Protein AF-A0A133SHF3-F1 (afdb_monomer_lite)

Radius of gyration: 18.19 Å; chains: 1; bounding box: 42×35×50 Å

Structure (mmCIF, N/CA/C/O backbone):
data_AF-A0A133SHF3-F1
#
_entry.id   AF-A0A133SHF3-F1
#
loop_
_atom_site.group_PDB
_atom_site.id
_atom_site.type_symbol
_atom_site.label_atom_id
_atom_site.label_alt_id
_atom_site.label_comp_id
_atom_site.label_asym_id
_atom_site.label_entity_id
_atom_site.label_seq_id
_atom_site.pdbx_PDB_ins_code
_atom_site.Cartn_x
_atom_site.Cartn_y
_atom_site.Cartn_z
_atom_site.occupancy
_atom_site.B_iso_or_equiv
_atom_site.auth_seq_id
_atom_site.auth_comp_id
_atom_site.auth_asym_id
_atom_site.auth_atom_id
_atom_site.pdbx_PDB_model_num
ATOM 1 N N . MET A 1 1 ? -18.822 0.086 9.588 1.00 85.88 1 MET A N 1
ATOM 2 C CA . MET A 1 1 ? -18.374 -0.003 11.003 1.00 85.88 1 MET A CA 1
ATOM 3 C C . MET A 1 1 ? -18.767 1.280 11.751 1.00 85.88 1 MET A C 1
ATOM 5 O O . MET A 1 1 ? -18.874 2.305 11.093 1.00 85.88 1 MET A O 1
ATOM 9 N N . THR A 1 2 ? -19.019 1.271 13.071 1.00 93.56 2 THR A N 1
ATOM 10 C CA . THR A 1 2 ? -19.326 2.500 13.855 1.00 93.56 2 THR A CA 1
ATOM 11 C C . THR A 1 2 ? -18.511 2.573 15.148 1.00 93.56 2 THR A C 1
ATOM 13 O O . THR A 1 2 ? -18.150 1.535 15.700 1.00 93.56 2 THR A O 1
ATOM 16 N N . VAL A 1 3 ? -18.293 3.783 15.687 1.00 96.06 3 VAL A N 1
ATOM 17 C CA . VAL A 1 3 ? -17.618 3.987 16.989 1.00 96.06 3 VAL A CA 1
ATOM 18 C C . VAL A 1 3 ? -18.301 3.194 18.106 1.00 96.06 3 VAL A C 1
ATOM 20 O O . VAL A 1 3 ? -17.630 2.555 18.907 1.00 96.06 3 VAL A O 1
ATOM 23 N N . THR A 1 4 ? -19.637 3.166 18.139 1.00 96.56 4 THR A N 1
ATOM 24 C CA . THR A 1 4 ? -20.390 2.386 19.135 1.00 96.56 4 THR A CA 1
ATOM 25 C C . THR A 1 4 ? -20.104 0.887 19.032 1.00 96.56 4 THR A C 1
ATOM 27 O O . THR A 1 4 ? -19.953 0.232 20.059 1.00 96.56 4 THR A O 1
ATOM 30 N N . ALA A 1 5 ? -20.028 0.341 17.814 1.00 96.62 5 ALA A N 1
ATOM 31 C CA . ALA A 1 5 ? -19.732 -1.075 17.612 1.00 96.62 5 ALA A CA 1
ATOM 32 C C . ALA A 1 5 ? -18.305 -1.426 18.066 1.00 96.62 5 ALA A C 1
ATOM 34 O O . ALA A 1 5 ? -18.128 -2.418 18.768 1.00 96.62 5 ALA A O 1
ATOM 35 N N . ILE A 1 6 ? -17.324 -0.576 17.742 1.00 95.12 6 ILE A N 1
ATOM 36 C CA . ILE A 1 6 ? -15.928 -0.733 18.181 1.00 95.12 6 ILE A CA 1
ATOM 37 C C . ILE A 1 6 ? -15.838 -0.685 19.708 1.00 95.12 6 ILE A C 1
ATOM 39 O O . ILE A 1 6 ? -15.301 -1.604 20.317 1.00 95.12 6 ILE A O 1
ATOM 43 N N . CYS A 1 7 ? -16.433 0.334 20.335 1.00 97.31 7 CYS A N 1
ATOM 44 C CA . CYS A 1 7 ? -16.437 0.484 21.792 1.00 97.31 7 CYS A CA 1
ATOM 45 C C . CYS A 1 7 ? -17.039 -0.742 22.492 1.00 97.31 7 CYS A C 1
ATOM 47 O O . CYS A 1 7 ? -16.499 -1.213 23.487 1.00 97.31 7 CYS A O 1
ATOM 49 N N . LYS A 1 8 ? -18.137 -1.286 21.947 1.00 97.38 8 LYS A N 1
ATOM 50 C CA . LYS A 1 8 ? -18.782 -2.492 22.477 1.00 97.38 8 LYS A CA 1
ATOM 51 C C . LYS A 1 8 ? -17.877 -3.723 22.373 1.00 97.38 8 LYS A C 1
ATOM 53 O O . LYS A 1 8 ? -17.864 -4.529 23.294 1.00 97.38 8 LYS A O 1
ATOM 58 N N . GLN A 1 9 ? -17.159 -3.882 21.262 1.00 96.62 9 GLN A N 1
ATOM 59 C CA . GLN A 1 9 ? -16.262 -5.019 21.053 1.00 96.62 9 GLN A CA 1
ATOM 60 C C . GLN A 1 9 ? -15.004 -4.932 21.929 1.00 96.62 9 GLN A C 1
ATOM 62 O O . GLN A 1 9 ? -14.522 -5.957 22.399 1.00 96.62 9 GLN A O 1
ATOM 67 N N . ALA A 1 10 ? -14.491 -3.719 22.144 1.00 96.25 10 ALA A N 1
ATOM 68 C CA . ALA A 1 10 ? -13.297 -3.453 22.944 1.00 96.25 10 ALA A CA 1
ATOM 69 C C . ALA A 1 10 ? -13.576 -3.302 24.453 1.00 96.25 10 ALA A C 1
ATOM 71 O O . ALA A 1 10 ? -12.643 -3.075 25.213 1.00 96.25 10 ALA A O 1
ATOM 72 N N . ASP A 1 11 ? -14.840 -3.404 24.881 1.00 97.62 11 ASP A N 1
ATOM 73 C CA . ASP A 1 11 ? -15.284 -3.192 26.267 1.00 97.62 11 ASP A CA 1
ATOM 74 C C . ASP A 1 11 ? -14.855 -1.828 26.854 1.00 97.62 11 ASP A C 1
ATOM 76 O O . ASP A 1 11 ? -14.405 -1.709 27.993 1.00 97.62 11 ASP A O 1
ATOM 80 N N . ILE A 1 12 ? -14.998 -0.763 26.054 1.00 98.00 12 ILE A N 1
ATOM 81 C CA . ILE A 1 12 ? -14.702 0.620 26.459 1.00 98.00 12 ILE A CA 1
ATOM 82 C C . ILE A 1 12 ? -15.909 1.541 26.277 1.00 98.00 12 ILE A C 1
ATOM 84 O O . ILE A 1 12 ? -16.841 1.275 25.515 1.00 98.00 12 ILE A O 1
ATOM 88 N N . THR A 1 13 ? -15.888 2.691 26.953 1.00 98.06 13 THR A N 1
ATOM 89 C CA . THR A 1 13 ? -16.905 3.730 26.745 1.00 98.06 13 THR A CA 1
ATOM 90 C C . THR A 1 13 ? -16.581 4.592 25.523 1.00 98.06 13 THR A C 1
ATOM 92 O O . THR A 1 13 ? -15.420 4.769 25.156 1.00 98.06 13 THR A O 1
ATOM 95 N N . ARG A 1 14 ? -17.602 5.240 24.941 1.00 97.50 14 ARG A N 1
ATOM 96 C CA . ARG A 1 14 ? -17.388 6.274 23.911 1.00 97.50 14 ARG A CA 1
ATOM 97 C C . ARG A 1 14 ? -16.530 7.433 24.424 1.00 97.50 14 ARG A C 1
ATOM 99 O O . ARG A 1 14 ? -15.769 7.993 23.650 1.00 97.50 14 ARG A O 1
ATOM 106 N N . ALA A 1 15 ? -16.656 7.794 25.704 1.00 97.88 15 ALA A N 1
ATOM 107 C CA . ALA A 1 15 ? -15.824 8.836 26.299 1.00 97.88 15 ALA A CA 1
ATOM 108 C C . ALA A 1 15 ? -14.345 8.430 26.264 1.00 97.88 15 ALA A C 1
ATOM 110 O O . ALA A 1 15 ? -13.523 9.222 25.828 1.00 97.88 15 ALA A O 1
ATOM 111 N N . THR A 1 16 ? -14.034 7.179 26.621 1.00 97.88 16 THR A N 1
ATOM 112 C CA . THR A 1 16 ? -12.684 6.610 26.516 1.00 97.88 16 THR A CA 1
ATOM 113 C C . THR A 1 16 ? -12.181 6.620 25.075 1.00 97.88 16 THR A C 1
ATOM 115 O O . THR A 1 16 ? -11.066 7.060 24.842 1.00 97.88 16 THR A O 1
ATOM 118 N N . PHE A 1 17 ? -13.001 6.218 24.099 1.00 98.25 17 PHE A N 1
ATOM 119 C CA . PHE A 1 17 ? -12.626 6.274 22.681 1.00 98.25 17 PHE A CA 1
ATOM 120 C C . PHE A 1 17 ? -12.183 7.681 22.254 1.00 98.25 17 PHE A C 1
ATOM 122 O O . PHE A 1 17 ? -11.093 7.847 21.715 1.00 98.25 17 PHE A O 1
ATOM 129 N N . TYR A 1 18 ? -12.993 8.701 22.557 1.00 98.00 18 TYR A N 1
ATOM 130 C CA . TYR A 1 18 ? -12.704 10.083 22.162 1.00 98.00 18 TYR A CA 1
ATOM 131 C C . TYR A 1 18 ? -11.579 10.753 22.970 1.00 98.00 18 TYR A C 1
ATOM 133 O O . TYR A 1 18 ? -11.192 11.871 22.638 1.00 98.00 18 TYR A O 1
ATOM 141 N N . LEU A 1 19 ? -11.027 10.097 24.001 1.00 98.00 19 LEU A N 1
ATOM 142 C CA . LEU A 1 19 ? -9.761 10.530 24.612 1.00 98.00 19 LEU A CA 1
ATOM 143 C C . LEU A 1 19 ? -8.555 10.235 23.712 1.00 98.00 19 LEU A C 1
ATOM 145 O O . LEU A 1 19 ? -7.537 10.909 23.842 1.00 98.00 19 LEU A O 1
ATOM 149 N N . HIS A 1 20 ? -8.665 9.238 22.830 1.00 97.12 20 HIS A N 1
ATOM 150 C CA . HIS A 1 20 ? -7.563 8.757 21.995 1.00 97.12 20 HIS A CA 1
ATOM 151 C C . HIS A 1 20 ? -7.771 9.076 20.513 1.00 97.12 20 HIS A C 1
ATOM 153 O O . HIS A 1 20 ? -6.821 9.444 19.830 1.00 97.12 20 HIS A O 1
ATOM 159 N N . TYR A 1 21 ? -9.012 8.998 20.026 1.00 97.81 21 TYR A N 1
ATOM 160 C CA . TYR A 1 21 ? -9.321 9.104 18.603 1.00 97.81 21 TYR A CA 1
ATOM 161 C C . TYR A 1 21 ? -10.415 10.125 18.334 1.00 97.81 21 TYR A C 1
ATOM 163 O O . TYR A 1 21 ? -11.485 10.089 18.942 1.00 97.81 21 TYR A O 1
ATOM 171 N N . VAL A 1 22 ? -10.167 11.016 17.374 1.00 96.81 22 VAL A N 1
ATOM 172 C CA . VAL A 1 22 ? -11.162 12.006 16.938 1.00 96.81 22 VAL A CA 1
ATOM 173 C C . VAL A 1 22 ? -12.339 11.349 16.211 1.00 96.81 22 VAL A C 1
ATOM 175 O O . VAL A 1 22 ? -13.482 11.776 16.370 1.00 96.81 22 VAL A O 1
ATOM 178 N N . ASP A 1 23 ? -12.081 10.280 15.459 1.00 96.06 23 ASP A N 1
ATOM 179 C CA . ASP A 1 23 ? -13.075 9.513 14.718 1.00 96.06 23 ASP A CA 1
ATOM 180 C C . ASP A 1 23 ? -12.573 8.089 14.408 1.00 96.06 23 ASP A C 1
ATOM 182 O O . ASP A 1 23 ? -11.554 7.632 14.924 1.00 96.06 23 ASP A O 1
ATOM 186 N N . ILE A 1 24 ? -13.332 7.356 13.590 1.00 95.31 24 ILE A N 1
ATOM 187 C CA . ILE A 1 24 ? -12.985 5.994 13.168 1.00 95.31 24 ILE A CA 1
ATOM 188 C C . ILE A 1 24 ? -11.825 5.948 12.161 1.00 95.31 24 ILE A C 1
ATOM 190 O O . ILE A 1 24 ? -11.168 4.916 12.068 1.00 95.31 24 ILE A O 1
ATOM 194 N N . TYR A 1 25 ? -11.566 7.029 11.422 1.00 95.44 25 TYR A N 1
ATOM 195 C CA . TYR A 1 25 ? -10.466 7.082 10.461 1.00 95.44 25 TYR A CA 1
ATOM 196 C C . TYR A 1 25 ? -9.126 7.228 11.173 1.00 95.44 25 TYR A C 1
ATOM 198 O O . TYR A 1 25 ? -8.180 6.567 10.778 1.00 95.44 25 TYR A O 1
ATOM 206 N N . ALA A 1 26 ? -9.067 7.952 12.294 1.00 96.69 26 ALA A N 1
ATOM 207 C CA . ALA A 1 26 ? -7.868 7.974 13.135 1.00 96.69 26 ALA A CA 1
ATOM 208 C C . ALA A 1 26 ? -7.483 6.570 13.648 1.00 96.69 26 ALA A C 1
ATOM 210 O O . ALA A 1 26 ? -6.305 6.234 13.708 1.00 96.69 26 ALA A O 1
ATOM 211 N N . VAL A 1 27 ? -8.475 5.728 13.967 1.00 96.06 27 VAL A N 1
ATOM 212 C CA . VAL A 1 27 ? -8.232 4.313 14.308 1.00 96.06 27 VAL A CA 1
ATOM 213 C C . VAL A 1 27 ? -7.781 3.526 13.081 1.00 96.06 27 VAL A C 1
ATOM 215 O O . VAL A 1 27 ? -6.859 2.723 13.175 1.00 96.06 27 VAL A O 1
ATOM 218 N N . LEU A 1 28 ? -8.430 3.738 11.931 1.00 96.12 28 LEU A N 1
ATOM 219 C CA . LEU A 1 28 ? -8.052 3.078 10.682 1.00 96.12 28 LEU A CA 1
ATOM 220 C C . LEU A 1 28 ? -6.602 3.401 10.301 1.00 96.12 28 LEU A C 1
ATOM 222 O O . LEU A 1 28 ? -5.871 2.487 9.949 1.00 96.12 28 LEU A O 1
ATOM 226 N N . ASP A 1 29 ? -6.178 4.656 10.418 1.00 97.12 29 ASP A N 1
ATOM 227 C CA . ASP A 1 29 ? -4.816 5.098 10.120 1.00 97.12 29 ASP A CA 1
ATOM 228 C C . ASP A 1 29 ? -3.783 4.411 11.017 1.00 97.12 29 ASP A C 1
ATOM 230 O O . ASP A 1 29 ? -2.751 3.962 10.523 1.00 97.12 29 ASP A O 1
ATOM 234 N N . GLU A 1 30 ? -4.063 4.269 12.316 1.00 96.31 30 GLU A N 1
ATOM 235 C CA . GLU A 1 30 ? -3.182 3.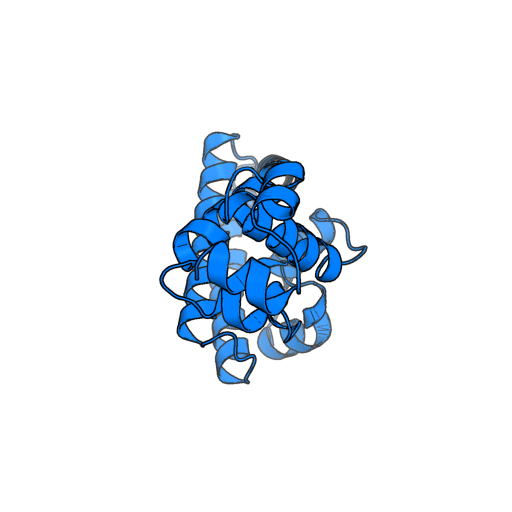538 13.236 1.00 96.31 30 GLU A CA 1
ATOM 236 C C . GLU A 1 30 ? -3.095 2.051 12.864 1.00 96.31 30 GLU A C 1
ATOM 238 O O . GLU A 1 30 ? -2.003 1.495 12.779 1.00 96.31 30 GLU A O 1
ATOM 243 N N . VAL A 1 31 ? -4.228 1.419 12.541 1.00 95.50 31 VAL A N 1
ATOM 244 C CA . VAL A 1 31 ? -4.260 0.015 12.097 1.00 95.50 31 VAL A CA 1
ATOM 245 C C . VAL A 1 31 ? -3.529 -0.174 10.762 1.00 95.50 31 VAL A C 1
ATOM 247 O O . VAL A 1 31 ? -2.851 -1.180 10.562 1.00 95.50 31 VAL A O 1
ATOM 250 N N . LEU A 1 32 ? -3.645 0.779 9.834 1.00 96.06 32 LEU A N 1
ATOM 251 C CA . LEU A 1 32 ? -2.917 0.752 8.566 1.00 96.06 32 LEU A CA 1
ATOM 252 C C . LEU A 1 32 ? -1.418 0.982 8.771 1.00 96.06 32 LEU A C 1
ATOM 254 O O . LEU A 1 32 ? -0.629 0.327 8.097 1.00 96.06 32 LEU A O 1
ATOM 258 N N . THR A 1 33 ? -1.028 1.860 9.699 1.00 95.75 33 THR A N 1
ATOM 259 C CA . THR A 1 33 ? 0.377 2.045 10.095 1.00 95.75 33 THR A CA 1
ATOM 260 C C . THR A 1 33 ? 0.950 0.728 10.595 1.00 95.75 33 THR A C 1
ATOM 262 O O . THR A 1 33 ? 1.925 0.241 10.033 1.00 95.75 33 THR A O 1
ATOM 265 N N . GLU A 1 34 ? 0.282 0.093 11.559 1.00 95.00 34 GLU A N 1
ATOM 266 C CA . GLU A 1 34 ? 0.702 -1.195 12.113 1.00 95.00 34 GLU A CA 1
ATOM 267 C C . GLU A 1 34 ? 0.812 -2.275 11.017 1.00 95.00 34 GLU A C 1
ATOM 269 O O . GLU A 1 34 ? 1.800 -3.007 10.943 1.00 95.00 34 GLU A O 1
ATOM 274 N N . ALA A 1 35 ? -0.171 -2.349 10.111 1.00 94.06 35 ALA A N 1
ATOM 275 C CA . ALA A 1 35 ? -0.153 -3.300 9.002 1.00 94.06 35 ALA A CA 1
ATOM 276 C C . ALA A 1 35 ? 1.033 -3.079 8.048 1.00 94.06 35 ALA A C 1
ATOM 278 O O . ALA A 1 35 ? 1.625 -4.050 7.565 1.00 94.06 35 ALA A O 1
ATOM 279 N N . LEU A 1 36 ? 1.373 -1.818 7.763 1.00 92.44 36 LEU A N 1
ATOM 280 C CA . LEU A 1 36 ? 2.516 -1.466 6.928 1.00 92.44 36 LEU A CA 1
ATOM 281 C C . LEU A 1 36 ? 3.831 -1.807 7.627 1.00 92.44 36 LEU A C 1
ATOM 283 O O . LEU A 1 36 ? 4.623 -2.532 7.033 1.00 92.44 36 LEU A O 1
ATOM 287 N N . GLU A 1 37 ? 4.013 -1.387 8.878 1.00 91.94 37 GLU A N 1
ATOM 288 C CA . GLU A 1 37 ? 5.221 -1.626 9.681 1.00 91.94 37 GLU A CA 1
ATOM 289 C C . GLU A 1 37 ? 5.530 -3.120 9.836 1.00 91.94 37 GLU A C 1
ATOM 291 O O . GLU A 1 37 ? 6.662 -3.552 9.642 1.00 91.94 37 GLU A O 1
ATOM 296 N N . ILE A 1 38 ? 4.520 -3.950 10.113 1.00 90.38 38 ILE A N 1
ATOM 297 C CA . ILE A 1 38 ? 4.704 -5.407 10.224 1.00 90.38 38 ILE A CA 1
ATOM 298 C C . ILE A 1 38 ? 5.090 -6.034 8.872 1.00 90.38 38 ILE A C 1
ATOM 300 O O . ILE A 1 38 ? 5.751 -7.074 8.827 1.00 90.38 38 ILE A O 1
ATOM 304 N N . SER A 1 39 ? 4.680 -5.410 7.767 1.00 86.88 39 SER A N 1
ATOM 305 C CA . SER A 1 39 ? 4.960 -5.880 6.408 1.00 86.88 39 SER A CA 1
ATOM 306 C C . SER A 1 39 ? 6.284 -5.357 5.846 1.00 86.88 39 SER A C 1
ATOM 308 O O . SER A 1 39 ? 6.737 -5.850 4.798 1.00 86.88 39 SER A O 1
ATOM 310 N N . GLU A 1 40 ? 6.898 -4.369 6.500 1.00 85.19 40 GLU A N 1
ATOM 311 C CA . GLU A 1 40 ? 8.218 -3.866 6.147 1.00 85.19 40 GLU A CA 1
ATOM 312 C C . GLU A 1 40 ? 9.265 -4.975 6.256 1.00 85.19 40 GLU A C 1
ATOM 314 O O .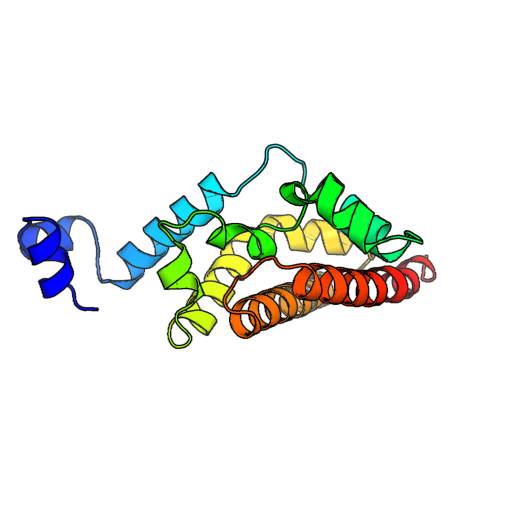 GLU A 1 40 ? 9.170 -5.925 7.032 1.00 85.19 40 GLU A O 1
ATOM 319 N N . ASN A 1 41 ? 10.272 -4.879 5.401 1.00 79.56 41 ASN A N 1
ATOM 320 C CA . ASN A 1 41 ? 11.457 -5.713 5.470 1.00 79.56 41 ASN A CA 1
ATOM 321 C C . ASN A 1 41 ? 12.657 -4.796 5.739 1.00 79.56 41 ASN A C 1
ATOM 323 O O . ASN A 1 41 ? 12.621 -3.602 5.452 1.00 79.56 41 ASN A O 1
ATOM 327 N N . GLU A 1 42 ? 13.755 -5.347 6.250 1.00 82.25 42 GLU A N 1
ATOM 328 C CA . GLU A 1 42 ? 14.989 -4.577 6.490 1.00 82.25 42 GLU A CA 1
ATOM 329 C C . GLU A 1 42 ? 15.738 -4.230 5.183 1.00 82.25 42 GLU A C 1
ATOM 331 O O . GLU A 1 42 ? 16.933 -3.930 5.180 1.00 82.25 42 GLU A O 1
ATOM 336 N N . VAL A 1 43 ? 15.061 -4.324 4.037 1.00 82.69 43 VAL A N 1
ATOM 337 C CA . VAL A 1 43 ? 15.668 -4.207 2.717 1.00 82.69 43 VAL A CA 1
ATOM 338 C C . VAL A 1 43 ? 15.546 -2.768 2.251 1.00 82.69 43 VAL A C 1
ATOM 340 O O . VAL A 1 43 ? 14.461 -2.196 2.195 1.00 82.69 43 VAL A O 1
ATOM 343 N N . ALA A 1 44 ? 16.675 -2.189 1.854 1.00 86.88 44 ALA A N 1
ATOM 344 C CA . ALA A 1 44 ? 16.705 -0.824 1.352 1.00 86.88 44 ALA A CA 1
ATOM 345 C C . ALA A 1 44 ? 15.776 -0.646 0.125 1.00 86.88 44 ALA A C 1
ATOM 347 O O . ALA A 1 44 ? 15.772 -1.515 -0.761 1.00 86.88 44 ALA A O 1
ATOM 348 N N . PRO A 1 45 ? 15.044 0.480 0.009 1.00 86.69 45 PRO A N 1
ATOM 349 C CA . PRO A 1 45 ? 14.163 0.765 -1.127 1.00 86.69 45 PRO A CA 1
ATOM 350 C C . PRO A 1 45 ? 14.836 0.616 -2.499 1.00 86.69 45 PRO A C 1
ATOM 352 O O . PRO A 1 45 ? 14.233 0.092 -3.436 1.00 86.69 45 PRO A O 1
ATOM 355 N N . GLU A 1 46 ? 16.113 0.987 -2.614 1.00 89.31 46 GLU A N 1
ATOM 356 C CA . GLU A 1 46 ? 16.930 0.804 -3.817 1.00 89.31 46 GLU A CA 1
ATOM 357 C C . GLU A 1 46 ? 17.028 -0.666 -4.231 1.00 89.31 46 GLU A C 1
ATOM 359 O O . GLU A 1 46 ? 16.963 -0.994 -5.415 1.00 89.31 46 GLU A O 1
ATOM 364 N N . THR A 1 47 ? 17.183 -1.561 -3.252 1.00 89.69 47 THR A N 1
ATOM 365 C CA . THR A 1 47 ? 17.310 -3.002 -3.491 1.00 89.69 47 THR A CA 1
ATOM 366 C C . THR A 1 47 ? 15.973 -3.587 -3.934 1.00 89.69 47 THR A C 1
ATOM 368 O O . THR A 1 47 ? 15.940 -4.393 -4.865 1.00 89.69 47 THR A O 1
ATOM 371 N N . MET A 1 48 ? 14.865 -3.134 -3.338 1.00 88.31 48 MET A N 1
ATOM 372 C CA . MET A 1 48 ? 13.520 -3.513 -3.783 1.00 88.31 48 MET A CA 1
ATOM 373 C C . MET A 1 48 ? 13.255 -3.057 -5.223 1.00 88.31 48 MET A C 1
ATOM 375 O O . MET A 1 48 ? 12.814 -3.857 -6.049 1.00 88.31 48 MET A O 1
ATOM 379 N N . LEU A 1 49 ? 13.587 -1.807 -5.566 1.00 89.69 49 LEU A N 1
ATOM 380 C CA . LEU A 1 49 ? 13.440 -1.309 -6.935 1.00 89.69 49 LEU A CA 1
ATOM 381 C C . LEU A 1 49 ? 14.322 -2.084 -7.921 1.00 89.69 49 LEU A C 1
ATOM 383 O O . LEU A 1 49 ? 13.846 -2.496 -8.978 1.00 89.69 49 LEU A O 1
ATOM 387 N N . ALA A 1 50 ? 15.582 -2.345 -7.569 1.00 90.12 50 ALA A N 1
ATOM 388 C CA . ALA A 1 50 ? 16.477 -3.148 -8.395 1.00 90.12 50 ALA A CA 1
ATOM 389 C C . ALA A 1 50 ? 15.918 -4.561 -8.634 1.00 90.12 50 ALA A C 1
ATOM 391 O O . ALA A 1 50 ? 15.977 -5.055 -9.761 1.00 90.12 50 ALA A O 1
ATOM 392 N N . MET A 1 51 ? 15.333 -5.195 -7.613 1.00 91.06 51 MET A N 1
ATOM 393 C CA . MET A 1 51 ? 14.677 -6.497 -7.750 1.00 91.06 51 MET A CA 1
ATOM 394 C C . MET A 1 51 ? 13.492 -6.424 -8.717 1.00 91.06 51 MET A C 1
ATOM 396 O O . MET A 1 51 ? 13.425 -7.236 -9.636 1.00 91.06 51 MET A O 1
ATOM 400 N N . VAL A 1 52 ? 12.603 -5.434 -8.571 1.00 88.94 52 VAL A N 1
ATOM 401 C CA . VAL A 1 52 ? 11.445 -5.231 -9.464 1.00 88.94 52 VAL A CA 1
ATOM 402 C C . VAL A 1 52 ? 11.896 -5.089 -10.920 1.00 88.94 52 VAL A C 1
ATOM 404 O O . VAL A 1 52 ? 11.367 -5.765 -11.807 1.00 88.94 52 VAL A O 1
ATOM 407 N N . LEU A 1 53 ? 12.918 -4.270 -11.173 1.00 90.25 53 LEU A N 1
ATOM 408 C CA . LEU A 1 53 ? 13.471 -4.085 -12.514 1.00 90.25 53 LEU A CA 1
ATOM 409 C C . LEU A 1 53 ? 14.115 -5.370 -13.055 1.00 90.25 53 LEU A C 1
ATOM 411 O O . LEU A 1 53 ? 13.931 -5.704 -14.227 1.00 90.25 53 LEU A O 1
ATOM 415 N N . GLN A 1 54 ? 14.825 -6.127 -12.214 1.00 89.50 54 GLN A N 1
ATOM 416 C CA . GLN A 1 54 ? 15.410 -7.415 -12.596 1.00 89.50 54 GLN A CA 1
ATOM 417 C C . GLN A 1 54 ? 14.350 -8.479 -12.879 1.00 89.50 54 GLN A C 1
ATOM 419 O O . GLN A 1 54 ? 14.496 -9.220 -13.852 1.00 89.50 54 GLN A O 1
ATOM 424 N N . ALA A 1 55 ? 13.282 -8.548 -12.080 1.00 90.06 55 ALA A N 1
ATOM 425 C CA . ALA A 1 55 ? 12.187 -9.499 -12.251 1.00 90.06 55 ALA A CA 1
ATOM 426 C C . ALA A 1 55 ? 11.574 -9.385 -13.649 1.00 90.06 55 ALA A C 1
ATOM 428 O O . ALA A 1 55 ? 11.299 -10.403 -14.287 1.00 90.06 55 ALA A O 1
ATOM 429 N N . GLY A 1 56 ? 11.447 -8.161 -14.168 1.00 86.56 56 GLY A N 1
ATOM 430 C CA . GLY A 1 56 ? 10.960 -7.919 -15.522 1.00 86.56 56 GLY A CA 1
ATOM 431 C C . GLY A 1 56 ? 11.872 -8.436 -16.641 1.00 86.56 56 GLY A C 1
ATOM 432 O O . GLY A 1 56 ? 11.417 -8.618 -17.769 1.00 86.56 56 GLY A O 1
ATOM 433 N N . GLN A 1 57 ? 13.143 -8.713 -16.340 1.00 86.31 57 GLN A N 1
ATOM 434 C CA . GLN A 1 57 ? 14.173 -9.101 -17.308 1.00 86.31 57 GLN A CA 1
ATOM 435 C C . GLN A 1 57 ? 14.560 -10.587 -17.227 1.00 86.31 57 GLN A C 1
ATOM 437 O O . GLN A 1 57 ? 15.321 -11.072 -18.067 1.00 86.31 57 GLN A O 1
ATOM 442 N N . LYS A 1 58 ? 14.058 -11.332 -16.234 1.00 89.12 58 LYS A N 1
ATOM 443 C CA . LYS A 1 58 ? 14.318 -12.773 -16.104 1.00 89.12 58 LYS A CA 1
ATOM 444 C C . LYS A 1 58 ? 13.499 -13.581 -17.113 1.00 89.12 58 LYS A C 1
ATOM 446 O O . LYS A 1 58 ? 12.318 -13.310 -17.341 1.00 89.12 58 LYS A O 1
ATOM 451 N N . ALA A 1 59 ? 14.130 -14.617 -17.676 1.00 83.25 59 ALA A N 1
ATOM 452 C CA . ALA A 1 59 ? 13.472 -15.572 -18.568 1.00 83.25 59 ALA A CA 1
ATOM 453 C C . ALA A 1 59 ? 12.314 -16.287 -17.852 1.00 83.25 59 ALA A C 1
ATOM 455 O O . ALA A 1 59 ? 11.192 -16.290 -18.357 1.00 83.25 59 ALA A O 1
ATOM 456 N N . ASP A 1 60 ? 12.573 -16.786 -16.640 1.00 90.50 60 ASP A N 1
ATOM 457 C CA . ASP A 1 60 ? 11.556 -17.298 -15.721 1.00 90.50 60 ASP A CA 1
ATOM 458 C C . ASP A 1 60 ? 11.286 -16.282 -14.600 1.00 90.50 60 ASP A C 1
ATOM 460 O O . ASP A 1 60 ? 11.809 -16.358 -13.488 1.00 90.50 60 ASP A O 1
ATOM 464 N N . SER A 1 61 ? 10.515 -15.251 -14.946 1.00 90.88 61 SER A N 1
ATOM 465 C CA . SER A 1 61 ? 10.122 -14.189 -14.013 1.00 90.88 61 SER A CA 1
ATOM 466 C C . SER A 1 61 ? 9.206 -14.713 -12.899 1.00 90.88 61 SER A C 1
ATOM 468 O O . SER A 1 61 ? 9.314 -14.277 -11.757 1.00 90.88 61 SER A O 1
ATOM 470 N N . THR A 1 62 ? 8.358 -15.704 -13.190 1.00 94.25 62 THR A N 1
ATOM 471 C CA . THR A 1 62 ? 7.442 -16.300 -12.210 1.00 94.25 62 THR A CA 1
ATOM 472 C C . THR A 1 62 ? 8.201 -17.016 -11.095 1.00 94.25 62 THR A C 1
ATOM 474 O O . THR A 1 62 ? 7.935 -16.746 -9.923 1.00 94.25 62 THR A O 1
ATOM 477 N N . ALA A 1 63 ? 9.162 -17.884 -11.430 1.00 94.12 63 ALA A N 1
ATOM 478 C CA . ALA A 1 63 ? 10.000 -18.538 -10.424 1.00 94.12 63 ALA A CA 1
ATOM 479 C C . ALA A 1 63 ? 10.807 -17.511 -9.618 1.00 94.12 63 ALA A C 1
ATOM 481 O O . ALA A 1 63 ? 10.810 -17.556 -8.388 1.00 94.12 63 ALA A O 1
ATOM 482 N N . PHE A 1 64 ? 11.393 -16.521 -10.300 1.00 94.06 64 PHE A N 1
ATOM 483 C CA . PHE A 1 64 ? 12.159 -15.460 -9.648 1.00 94.06 64 PHE A CA 1
ATOM 484 C C . PHE A 1 64 ? 11.332 -14.690 -8.608 1.00 94.06 64 PHE A C 1
ATOM 486 O O . PHE A 1 64 ? 11.807 -14.464 -7.497 1.00 94.06 64 PHE A O 1
ATOM 493 N N . ILE A 1 65 ? 10.091 -14.316 -8.931 1.00 94.31 65 ILE A N 1
ATOM 494 C CA . ILE A 1 65 ? 9.208 -13.602 -7.997 1.00 94.31 65 ILE A CA 1
ATOM 495 C C . ILE A 1 65 ? 8.842 -14.481 -6.800 1.00 94.31 65 ILE A C 1
ATOM 497 O O . ILE A 1 65 ? 8.810 -13.982 -5.681 1.00 94.31 65 ILE A O 1
ATOM 501 N N . LYS A 1 66 ? 8.590 -15.780 -7.004 1.00 94.00 66 LYS A N 1
ATOM 502 C CA . LYS A 1 66 ? 8.291 -16.710 -5.902 1.00 94.00 66 LYS A CA 1
ATOM 503 C C . LYS A 1 66 ? 9.466 -16.839 -4.933 1.00 94.00 66 LYS A C 1
ATOM 505 O O . LYS A 1 66 ? 9.272 -16.758 -3.725 1.00 94.00 66 LYS A O 1
ATOM 510 N N . GLU A 1 67 ? 10.679 -16.991 -5.458 1.00 93.56 67 GLU A N 1
ATOM 511 C CA . GLU A 1 67 ? 11.908 -17.093 -4.658 1.00 93.56 67 GLU A CA 1
ATOM 512 C C . GLU A 1 67 ? 12.245 -15.788 -3.925 1.00 93.56 67 GLU A C 1
ATOM 514 O O . GLU A 1 67 ? 12.816 -15.814 -2.838 1.00 93.56 67 GLU A O 1
ATOM 519 N N . ASN A 1 68 ? 11.862 -14.646 -4.501 1.00 92.06 68 ASN A N 1
ATOM 520 C CA . ASN A 1 68 ? 12.145 -13.313 -3.969 1.00 92.06 68 ASN A CA 1
ATOM 521 C C . ASN A 1 68 ? 10.883 -12.621 -3.442 1.00 92.06 68 ASN A C 1
ATOM 523 O O . ASN A 1 68 ? 10.829 -11.393 -3.393 1.00 92.06 68 ASN A O 1
ATOM 527 N N . TYR A 1 69 ? 9.865 -13.388 -3.041 1.00 91.12 69 TYR A N 1
ATOM 528 C CA . TYR A 1 69 ? 8.551 -12.847 -2.700 1.00 91.12 69 TYR A CA 1
ATOM 529 C C . TYR A 1 69 ? 8.638 -11.751 -1.637 1.00 91.12 69 TYR A C 1
ATOM 531 O O . TYR A 1 69 ? 8.075 -10.679 -1.822 1.00 91.12 69 TYR A O 1
ATOM 539 N N . ALA A 1 70 ? 9.432 -11.968 -0.584 1.00 89.19 70 ALA A N 1
ATOM 540 C CA . ALA A 1 70 ? 9.635 -11.011 0.506 1.00 89.19 70 ALA A CA 1
ATOM 541 C C . ALA A 1 70 ? 10.191 -9.645 0.055 1.00 89.19 70 ALA A C 1
ATOM 543 O O . ALA A 1 70 ? 10.044 -8.667 0.781 1.00 89.19 70 ALA A O 1
ATOM 544 N N . MET A 1 71 ? 10.804 -9.567 -1.129 1.00 87.50 71 MET A N 1
ATOM 545 C CA . MET A 1 71 ? 11.355 -8.338 -1.709 1.00 87.50 71 MET A CA 1
ATOM 546 C C . MET A 1 71 ? 10.315 -7.541 -2.510 1.00 87.50 71 MET A C 1
ATOM 548 O O . MET A 1 71 ? 10.611 -6.433 -2.958 1.00 87.50 71 MET A O 1
ATOM 552 N N . LEU A 1 72 ? 9.117 -8.092 -2.747 1.00 88.88 72 LEU A N 1
ATOM 553 C CA . LEU A 1 72 ? 8.051 -7.361 -3.427 1.00 88.88 72 LEU A CA 1
ATOM 554 C C . LEU A 1 72 ? 7.622 -6.137 -2.602 1.00 88.88 72 LEU A C 1
ATOM 556 O O . LEU A 1 72 ? 7.628 -6.212 -1.365 1.00 88.88 72 LEU A O 1
ATOM 560 N N . PRO A 1 73 ? 7.193 -5.045 -3.272 1.00 88.19 73 PRO A N 1
ATOM 561 C CA . PRO A 1 73 ? 6.680 -3.856 -2.600 1.00 88.19 73 PRO A CA 1
ATOM 562 C C . PRO A 1 73 ? 5.594 -4.193 -1.582 1.00 88.19 73 PRO A C 1
ATOM 564 O O . PRO A 1 73 ? 4.795 -5.105 -1.798 1.00 88.19 73 PRO A O 1
ATOM 567 N N . ILE A 1 74 ? 5.517 -3.417 -0.502 1.00 88.25 74 ILE A N 1
ATOM 568 C CA . ILE A 1 74 ? 4.591 -3.666 0.613 1.00 88.25 74 ILE A CA 1
ATOM 569 C C . ILE A 1 74 ? 3.140 -3.782 0.129 1.00 88.25 74 ILE A C 1
ATOM 571 O O . ILE A 1 74 ? 2.421 -4.675 0.566 1.00 88.25 74 ILE A O 1
ATOM 575 N N . CYS A 1 75 ? 2.719 -2.974 -0.851 1.00 88.19 75 CYS A N 1
ATOM 576 C CA . CYS A 1 75 ? 1.368 -3.048 -1.425 1.00 88.19 75 CYS A CA 1
ATOM 577 C C . CYS A 1 75 ? 1.019 -4.416 -2.047 1.00 88.19 75 CYS A C 1
ATOM 579 O O . CYS A 1 75 ? -0.158 -4.706 -2.252 1.00 88.19 75 CYS A O 1
ATOM 581 N N . GLN A 1 76 ? 2.015 -5.261 -2.332 1.00 91.31 76 GLN A N 1
ATOM 582 C CA . GLN A 1 76 ? 1.836 -6.633 -2.804 1.00 91.31 76 GLN A CA 1
ATOM 583 C C . GLN A 1 76 ? 1.673 -7.646 -1.666 1.00 91.31 76 GLN A C 1
ATOM 585 O O . GLN A 1 76 ? 1.073 -8.693 -1.900 1.00 91.31 76 GLN A O 1
ATOM 590 N N . ARG A 1 77 ? 2.169 -7.335 -0.463 1.00 91.12 77 ARG A N 1
ATOM 591 C CA . ARG A 1 77 ? 2.306 -8.271 0.669 1.00 91.12 77 ARG A CA 1
ATOM 592 C C . ARG A 1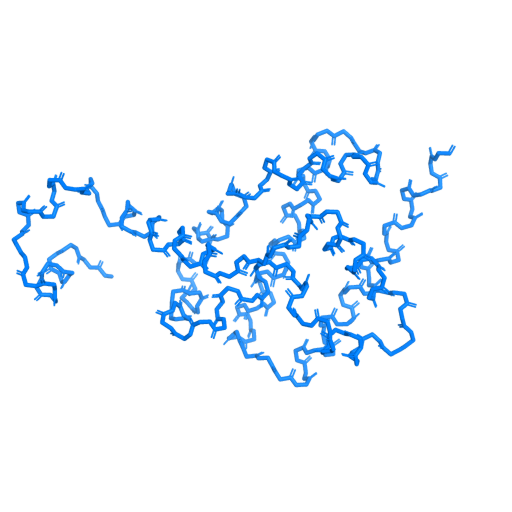 77 ? 1.522 -7.889 1.921 1.00 91.12 77 ARG A C 1
ATOM 594 O O . ARG A 1 77 ? 1.341 -8.720 2.798 1.00 91.12 77 ARG A O 1
ATOM 601 N N . VAL A 1 78 ? 1.033 -6.656 2.019 1.00 87.88 78 VAL A N 1
ATOM 602 C CA . VAL A 1 78 ? 0.432 -6.123 3.254 1.00 87.88 78 VAL A CA 1
ATOM 603 C C . VAL A 1 78 ? -0.763 -6.941 3.771 1.00 87.88 78 VAL A C 1
ATOM 605 O O . VAL A 1 78 ? -0.984 -7.045 4.973 1.00 87.88 78 VAL A O 1
ATOM 608 N N . ALA A 1 79 ? -1.500 -7.603 2.875 1.00 89.06 79 ALA A N 1
ATOM 609 C CA . ALA A 1 79 ? -2.620 -8.471 3.240 1.00 89.06 79 ALA A CA 1
ATOM 610 C C . ALA A 1 79 ? -2.234 -9.942 3.501 1.00 89.06 79 ALA A C 1
ATOM 612 O O . ALA A 1 79 ? -3.125 -10.765 3.718 1.00 89.06 79 ALA A O 1
ATOM 613 N N . ASP A 1 80 ? -0.944 -10.293 3.481 1.00 89.75 80 ASP A N 1
ATOM 614 C CA . ASP A 1 80 ? -0.472 -11.637 3.850 1.00 89.75 80 ASP A CA 1
ATOM 615 C C . ASP A 1 80 ? -0.690 -11.901 5.347 1.00 89.75 80 ASP A C 1
ATOM 617 O O . ASP A 1 80 ? -0.899 -13.037 5.781 1.00 89.75 80 ASP A O 1
ATOM 621 N N . HIS A 1 81 ? -0.710 -10.830 6.143 1.00 87.06 81 HIS A N 1
ATOM 622 C CA . HIS A 1 81 ? -1.102 -10.859 7.541 1.00 87.06 81 HIS A CA 1
ATOM 623 C C . HIS A 1 81 ? -2.628 -10.952 7.640 1.00 87.06 81 HIS A C 1
ATOM 625 O O . HIS A 1 81 ? -3.349 -9.959 7.519 1.00 87.06 81 HIS A O 1
ATOM 631 N N . GLY A 1 82 ? -3.126 -12.167 7.892 1.00 85.44 82 GLY A N 1
ATOM 632 C CA . GLY A 1 82 ? -4.560 -12.479 7.886 1.00 85.44 82 GLY A CA 1
ATOM 633 C C . GLY A 1 82 ? -5.430 -11.582 8.777 1.00 85.44 82 GLY A C 1
ATOM 634 O O . GLY A 1 82 ? -6.604 -11.391 8.473 1.00 85.44 82 GLY A O 1
ATOM 635 N N . GLN A 1 83 ? -4.864 -10.977 9.828 1.00 89.75 83 GLN A N 1
ATOM 636 C CA . GLN A 1 83 ? -5.579 -10.041 10.705 1.00 89.75 83 GLN A CA 1
ATOM 637 C C . GLN A 1 83 ? -5.977 -8.722 10.020 1.00 89.75 83 GLN A C 1
ATOM 639 O O . GLN A 1 83 ? -6.975 -8.123 10.411 1.00 89.75 83 GLN A O 1
ATOM 644 N N . TYR A 1 84 ? -5.263 -8.306 8.967 1.00 91.00 84 TYR A N 1
ATOM 645 C CA . TYR A 1 84 ? -5.574 -7.093 8.201 1.00 91.00 84 TYR A CA 1
ATOM 646 C C . TYR A 1 84 ? -6.249 -7.380 6.859 1.00 91.00 84 TYR A C 1
ATOM 648 O O . TYR A 1 84 ? -6.806 -6.470 6.249 1.00 91.00 84 TYR A O 1
ATOM 656 N N . GLN A 1 85 ? -6.242 -8.634 6.393 1.00 89.94 85 GLN A N 1
ATOM 657 C CA . GLN A 1 85 ? -6.729 -9.014 5.062 1.00 89.94 85 GLN A CA 1
ATOM 658 C C . GLN A 1 85 ? -8.149 -8.504 4.769 1.00 89.94 85 GLN A C 1
ATOM 660 O O . GLN A 1 85 ? -8.426 -8.066 3.653 1.00 89.94 85 GLN A O 1
ATOM 665 N N . ALA A 1 86 ? -9.036 -8.514 5.769 1.00 90.81 86 ALA A N 1
ATOM 666 C CA . ALA A 1 86 ? -10.409 -8.037 5.619 1.00 90.81 86 ALA A CA 1
ATOM 667 C C . ALA A 1 86 ? -10.498 -6.544 5.255 1.00 90.81 86 ALA A C 1
ATOM 669 O O . ALA A 1 86 ? -11.379 -6.176 4.488 1.00 90.81 86 ALA A O 1
ATOM 670 N N . LEU A 1 87 ? -9.582 -5.703 5.755 1.00 92.12 87 LEU A N 1
ATOM 671 C CA . LEU A 1 87 ? -9.540 -4.273 5.421 1.00 92.12 87 LEU A CA 1
ATOM 672 C C . LEU A 1 87 ? -9.170 -4.065 3.955 1.00 92.12 87 LEU A C 1
ATOM 674 O O . LEU A 1 87 ? -9.803 -3.293 3.249 1.00 92.12 87 LEU A O 1
ATOM 678 N N . PHE A 1 88 ? -8.159 -4.790 3.486 1.00 91.56 88 PHE A N 1
ATOM 679 C CA . PHE A 1 88 ? -7.662 -4.668 2.119 1.00 91.56 88 PHE A CA 1
ATOM 680 C C . PHE A 1 88 ? -8.613 -5.271 1.075 1.00 91.56 88 PHE A C 1
ATOM 682 O O . PHE A 1 88 ? -8.620 -4.845 -0.084 1.00 91.56 88 PHE A O 1
ATOM 689 N N . ALA A 1 89 ? -9.409 -6.266 1.473 1.00 89.06 89 ALA A N 1
ATOM 690 C CA . ALA A 1 89 ? -10.445 -6.873 0.642 1.00 89.06 89 ALA A CA 1
ATOM 691 C C . ALA A 1 89 ? -11.743 -6.045 0.570 1.00 89.06 89 ALA A C 1
ATOM 693 O O . ALA A 1 89 ? -12.603 -6.365 -0.248 1.00 89.06 89 ALA A O 1
ATOM 694 N N . ASP A 1 90 ? -11.894 -5.014 1.404 1.00 91.62 90 ASP A N 1
ATOM 695 C CA . ASP A 1 90 ? -13.049 -4.119 1.394 1.00 91.62 90 ASP A CA 1
ATOM 696 C C . ASP A 1 90 ? -12.929 -3.107 0.236 1.00 91.62 90 ASP A C 1
ATOM 698 O O . ASP A 1 90 ? -12.003 -2.292 0.175 1.00 91.62 90 ASP A O 1
ATOM 702 N N . GLU A 1 91 ? -13.857 -3.186 -0.720 1.00 90.06 91 GLU A N 1
ATOM 703 C CA . GLU A 1 91 ? -13.867 -2.327 -1.910 1.00 90.06 91 GLU A CA 1
ATOM 704 C C . GLU A 1 91 ? -14.197 -0.865 -1.570 1.00 90.06 91 GLU A C 1
ATOM 706 O O . GLU A 1 91 ? -13.672 0.041 -2.221 1.00 90.06 91 GLU A O 1
ATOM 711 N N . ASP A 1 92 ? -14.983 -0.618 -0.516 1.00 92.19 92 ASP A N 1
ATOM 712 C CA . ASP A 1 92 ? -15.360 0.733 -0.090 1.00 92.19 92 ASP A CA 1
ATOM 713 C C . ASP A 1 92 ? -14.175 1.451 0.575 1.00 92.19 92 ASP A C 1
ATOM 715 O O . ASP A 1 92 ? -14.016 2.668 0.440 1.00 92.19 92 ASP A O 1
ATOM 719 N N . LEU A 1 93 ? -13.305 0.702 1.265 1.00 93.88 93 LEU A N 1
ATOM 720 C CA . LEU A 1 93 ? -12.077 1.235 1.867 1.00 93.88 93 LEU A CA 1
ATOM 721 C C . LEU A 1 93 ? -10.913 1.349 0.874 1.00 93.88 93 LEU A C 1
ATOM 723 O O . LEU A 1 93 ? -9.951 2.069 1.148 1.00 93.88 93 LEU A O 1
ATOM 727 N N . GLY A 1 94 ? -10.992 0.684 -0.281 1.00 93.38 94 GLY A N 1
ATOM 728 C CA . GLY A 1 94 ? -9.913 0.605 -1.271 1.00 93.38 94 GLY A CA 1
ATOM 729 C C . GLY A 1 94 ? -9.269 1.953 -1.624 1.00 93.38 94 GLY A C 1
ATOM 730 O O . GLY A 1 94 ? -8.056 2.096 -1.451 1.00 93.38 94 GLY A O 1
ATOM 731 N N . PRO A 1 95 ? -10.042 2.966 -2.064 1.00 95.06 95 PRO A N 1
ATOM 732 C CA . PRO A 1 95 ? -9.496 4.282 -2.401 1.00 95.06 95 PRO A CA 1
ATOM 733 C C . PRO A 1 95 ? -8.792 4.974 -1.227 1.00 95.06 95 PRO A C 1
ATOM 735 O O . PRO A 1 95 ? -7.755 5.609 -1.420 1.00 95.06 95 PRO A O 1
ATOM 738 N N . TYR A 1 96 ? -9.328 4.831 -0.010 1.00 96.75 96 TYR A N 1
ATOM 739 C CA . TYR A 1 96 ? -8.734 5.408 1.196 1.00 96.75 96 TYR A CA 1
ATOM 740 C C . TYR A 1 96 ? -7.397 4.741 1.524 1.00 96.75 96 TYR A C 1
ATOM 742 O O . TYR A 1 96 ? -6.383 5.416 1.686 1.00 96.75 96 TYR A O 1
ATOM 750 N N . ILE A 1 97 ? -7.382 3.406 1.554 1.00 95.81 97 ILE A N 1
ATOM 751 C CA . ILE A 1 97 ? -6.191 2.609 1.858 1.00 95.81 97 ILE A CA 1
ATOM 752 C C . ILE A 1 97 ? -5.093 2.861 0.820 1.00 95.81 97 ILE A C 1
ATOM 754 O O . ILE A 1 97 ? -3.936 3.046 1.185 1.00 95.81 97 ILE A O 1
ATOM 758 N N . LEU A 1 98 ? -5.437 2.919 -0.468 1.00 95.56 98 LEU A N 1
ATOM 759 C CA . LEU A 1 98 ? -4.480 3.237 -1.526 1.00 95.56 98 LEU A CA 1
ATOM 760 C C . LEU A 1 98 ? -3.838 4.614 -1.309 1.00 95.56 98 LEU A C 1
ATOM 762 O O . LEU A 1 98 ? -2.613 4.734 -1.373 1.00 95.56 98 LEU A O 1
ATOM 766 N N . GLN A 1 99 ? -4.646 5.640 -1.022 1.00 96.62 99 GLN A N 1
ATOM 767 C CA . GLN A 1 99 ? -4.136 6.982 -0.741 1.00 96.62 99 GLN A CA 1
ATOM 768 C C . GLN A 1 99 ? -3.246 6.995 0.508 1.00 96.62 99 GLN A C 1
ATOM 770 O O . GLN A 1 99 ? -2.234 7.701 0.530 1.00 96.62 99 GLN A O 1
ATOM 775 N N . TYR A 1 100 ? -3.594 6.202 1.521 1.00 96.38 100 TYR A N 1
ATOM 776 C CA . TYR A 1 100 ? -2.802 6.042 2.734 1.00 96.38 100 TYR A CA 1
ATOM 777 C C . TYR A 1 100 ? -1.425 5.432 2.432 1.00 96.38 100 TYR A C 1
ATOM 779 O O . TYR A 1 100 ? -0.404 6.043 2.739 1.00 96.38 100 TYR A O 1
ATOM 787 N N . ILE A 1 101 ? -1.385 4.290 1.732 1.00 94.75 101 ILE A N 1
ATOM 788 C CA . ILE A 1 101 ? -0.144 3.619 1.299 1.00 94.75 101 ILE A CA 1
ATOM 789 C C . ILE A 1 101 ? 0.728 4.567 0.474 1.00 94.75 101 ILE A C 1
ATOM 791 O O . ILE A 1 101 ? 1.930 4.690 0.719 1.00 94.75 101 ILE A O 1
ATOM 795 N N . PHE A 1 102 ? 0.125 5.243 -0.508 1.00 96.19 102 PHE A N 1
ATOM 796 C CA . PHE A 1 102 ? 0.828 6.202 -1.350 1.00 96.19 102 PHE A CA 1
ATOM 797 C C . PHE A 1 102 ? 1.467 7.303 -0.501 1.00 96.19 102 PHE A C 1
ATOM 799 O O . PHE A 1 102 ? 2.669 7.532 -0.606 1.00 96.19 102 PHE A O 1
ATOM 806 N N . SER A 1 103 ? 0.689 7.935 0.379 1.00 96.00 103 SER A N 1
ATOM 807 C CA . SER A 1 103 ? 1.157 9.050 1.209 1.00 96.00 103 SER A CA 1
ATOM 808 C C . SER A 1 103 ? 2.246 8.626 2.193 1.00 96.00 103 SER A C 1
ATOM 810 O O . SER A 1 103 ? 3.178 9.389 2.412 1.00 96.00 103 SER A O 1
ATOM 812 N N .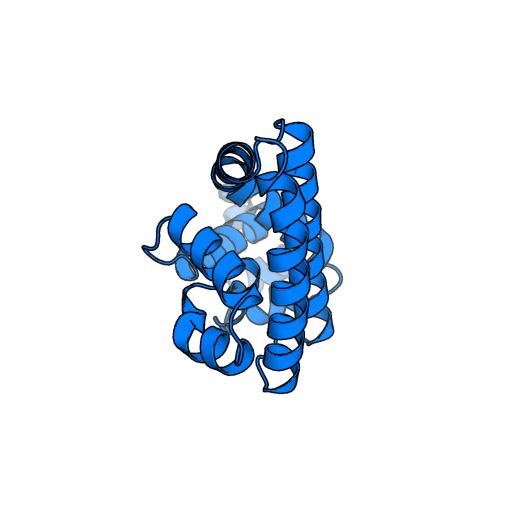 HIS A 1 104 ? 2.154 7.412 2.738 1.00 93.44 104 HIS A N 1
ATOM 813 C CA . HIS A 1 104 ? 3.123 6.871 3.690 1.00 93.44 104 HIS A CA 1
ATOM 814 C C . HIS A 1 104 ? 4.485 6.568 3.043 1.00 93.44 104 HIS A C 1
ATOM 816 O O . HIS A 1 104 ? 5.525 6.752 3.663 1.00 93.44 104 HIS A O 1
ATOM 822 N N . GLN A 1 105 ? 4.498 6.121 1.783 1.00 92.06 105 GLN A N 1
ATOM 823 C CA . GLN A 1 105 ? 5.726 5.677 1.107 1.00 92.06 105 GLN A CA 1
ATOM 824 C C . GLN A 1 105 ? 6.289 6.688 0.098 1.00 92.06 105 GLN A C 1
ATOM 826 O O . GLN A 1 105 ? 7.431 6.541 -0.336 1.00 92.06 105 GLN A O 1
ATOM 831 N N . LYS A 1 106 ? 5.533 7.718 -0.310 1.00 95.06 106 LYS A N 1
ATOM 832 C CA . LYS A 1 106 ? 5.975 8.637 -1.376 1.00 95.06 106 LYS A CA 1
ATOM 833 C C . LYS A 1 106 ? 7.307 9.325 -1.056 1.00 95.06 106 LYS A C 1
ATOM 835 O O . LYS A 1 106 ? 8.131 9.463 -1.954 1.00 95.06 106 LYS A O 1
ATOM 840 N N . ASP A 1 107 ? 7.548 9.690 0.203 1.00 94.94 107 ASP A N 1
ATOM 841 C CA . ASP A 1 107 ? 8.729 10.470 0.589 1.00 94.94 107 ASP A CA 1
ATOM 842 C C . ASP A 1 107 ? 10.025 9.648 0.473 1.00 94.94 107 ASP A C 1
ATOM 844 O O . ASP A 1 107 ? 11.101 10.213 0.286 1.00 94.94 107 ASP A O 1
ATOM 848 N N . SER A 1 108 ? 9.933 8.312 0.514 1.00 92.25 108 SER A N 1
ATOM 849 C CA . SER A 1 108 ? 11.064 7.411 0.264 1.00 92.25 108 SER A CA 1
ATOM 850 C C . SER A 1 108 ? 11.148 6.957 -1.198 1.00 92.25 108 SER A C 1
ATOM 852 O O . SER A 1 108 ? 12.245 6.823 -1.744 1.00 92.25 108 SER A O 1
ATOM 854 N N . VAL A 1 109 ? 10.009 6.752 -1.868 1.00 93.81 109 VAL A N 1
ATOM 855 C CA . VAL A 1 109 ? 9.956 6.186 -3.228 1.00 93.81 109 VAL A CA 1
ATOM 856 C C . VAL A 1 109 ? 10.154 7.238 -4.324 1.00 93.81 109 VAL A C 1
ATOM 858 O O . VAL A 1 109 ? 10.825 6.964 -5.321 1.00 93.81 109 VAL A O 1
ATOM 861 N N . VAL A 1 110 ? 9.612 8.448 -4.172 1.00 96.94 110 VAL A N 1
ATOM 862 C CA . VAL A 1 110 ? 9.713 9.495 -5.205 1.00 96.94 110 VAL A CA 1
ATOM 863 C C . VAL A 1 110 ? 11.170 9.909 -5.453 1.00 96.94 110 VAL A C 1
ATOM 865 O O . VAL A 1 110 ? 11.588 9.855 -6.614 1.00 96.94 110 VAL A O 1
ATOM 868 N N . PRO A 1 111 ? 11.999 10.205 -4.429 1.00 96.81 111 PRO A N 1
ATOM 869 C CA . PRO A 1 111 ? 13.413 10.524 -4.648 1.00 96.81 111 PRO A CA 1
ATOM 870 C C . PRO A 1 111 ? 14.186 9.381 -5.313 1.00 96.81 111 PRO A C 1
ATOM 872 O O . PRO A 1 111 ? 15.073 9.611 -6.141 1.00 96.81 111 PRO A O 1
ATOM 875 N N . LEU A 1 112 ? 13.824 8.135 -4.992 1.00 94.50 112 LEU A N 1
ATOM 876 C CA . LEU A 1 112 ? 14.408 6.954 -5.613 1.00 94.50 112 LEU A CA 1
ATOM 877 C C . LEU A 1 112 ? 14.107 6.909 -7.117 1.00 94.50 112 LEU A C 1
ATOM 879 O O . LEU A 1 112 ? 15.008 6.650 -7.913 1.00 94.50 112 LEU A O 1
ATOM 883 N N . PHE A 1 113 ? 12.871 7.204 -7.521 1.00 95.06 113 PHE A N 1
ATOM 884 C CA . PHE A 1 113 ? 12.478 7.245 -8.932 1.00 95.06 113 PHE A CA 1
ATOM 885 C C . PHE A 1 113 ? 13.124 8.411 -9.678 1.00 95.06 113 PHE A C 1
ATOM 887 O O . PHE A 1 113 ? 13.590 8.218 -10.800 1.00 95.06 113 PHE A O 1
ATOM 894 N N . GLN A 1 114 ? 13.222 9.591 -9.057 1.00 95.31 114 GLN A N 1
ATOM 895 C CA . GLN A 1 114 ? 13.954 10.722 -9.637 1.00 95.31 114 GLN A CA 1
ATOM 896 C C . GLN A 1 114 ? 15.407 10.341 -9.931 1.00 95.31 114 GLN A C 1
ATOM 898 O O . GLN A 1 114 ? 15.917 10.608 -11.016 1.00 95.31 114 GLN A O 1
ATOM 903 N N . LYS A 1 115 ? 16.068 9.667 -8.982 1.00 93.62 115 LYS A N 1
ATOM 904 C CA . LYS A 1 115 ? 17.456 9.222 -9.132 1.00 93.62 115 LYS A CA 1
ATOM 905 C C . LYS A 1 115 ? 17.608 8.112 -10.171 1.00 93.62 115 LYS A C 1
ATOM 907 O O . LYS A 1 115 ? 18.519 8.183 -10.987 1.00 93.62 115 LYS A O 1
ATOM 912 N N . GLN A 1 116 ? 16.756 7.088 -10.123 1.00 91.69 116 GLN A N 1
ATOM 913 C CA . GLN A 1 116 ? 16.882 5.892 -10.960 1.00 91.69 116 GLN A CA 1
ATOM 914 C C . GLN A 1 116 ? 16.456 6.132 -12.412 1.00 91.69 116 GLN A C 1
ATOM 916 O O . GLN A 1 116 ? 17.011 5.517 -13.319 1.00 91.69 116 GLN A O 1
ATOM 921 N N . PHE A 1 117 ? 15.457 6.988 -12.629 1.00 92.50 117 PHE A N 1
ATOM 922 C CA . PHE A 1 117 ? 14.853 7.223 -13.943 1.00 92.50 117 PHE A CA 1
ATOM 923 C C . PHE A 1 117 ? 15.087 8.646 -14.468 1.00 92.50 117 PHE A C 1
ATOM 925 O O . PHE A 1 117 ? 14.533 8.999 -15.502 1.00 92.50 117 PHE A O 1
ATOM 932 N N . HIS A 1 118 ? 15.883 9.464 -13.770 1.00 92.94 118 HIS A N 1
ATOM 933 C CA . HIS A 1 118 ? 16.199 10.850 -14.147 1.00 92.94 118 HIS A CA 1
ATOM 934 C C . HIS A 1 118 ? 14.961 11.740 -14.360 1.00 92.94 118 HIS A C 1
ATOM 936 O O . HIS A 1 118 ? 14.948 12.629 -15.209 1.00 92.94 118 HIS A O 1
ATOM 942 N N . LEU A 1 119 ? 13.911 11.502 -13.573 1.00 94.50 119 LEU A N 1
ATOM 943 C CA . LEU A 1 119 ? 12.643 12.222 -13.662 1.00 94.50 119 LEU A CA 1
ATOM 944 C C . LEU A 1 119 ? 12.623 13.451 -12.747 1.00 94.50 119 LEU A C 1
ATOM 946 O O . LEU A 1 119 ? 13.242 13.464 -11.680 1.00 94.50 119 LEU A O 1
ATOM 950 N N . ASP A 1 120 ? 11.845 14.467 -13.128 1.00 96.56 120 ASP A N 1
ATOM 951 C CA . ASP A 1 120 ? 11.437 15.506 -12.181 1.00 96.56 120 ASP A CA 1
ATOM 952 C C . ASP A 1 120 ? 10.478 14.937 -11.116 1.00 96.56 120 ASP A C 1
ATOM 954 O O . ASP A 1 120 ? 9.936 13.838 -11.259 1.00 96.56 120 ASP A O 1
ATOM 958 N N . GLU A 1 121 ? 10.289 15.676 -10.021 1.00 97.69 121 GLU A N 1
ATOM 959 C CA . GLU A 1 121 ? 9.476 15.236 -8.877 1.00 97.69 121 GLU A CA 1
ATOM 960 C C . GLU A 1 121 ? 8.042 14.890 -9.289 1.00 97.69 121 GLU A C 1
ATOM 962 O O . GLU A 1 121 ? 7.531 13.828 -8.943 1.00 97.69 121 GLU A O 1
ATOM 967 N N . ARG A 1 122 ? 7.419 15.739 -10.113 1.00 98.06 122 ARG A N 1
ATOM 968 C CA . ARG A 1 122 ? 6.042 15.553 -10.577 1.00 98.06 122 ARG A CA 1
ATOM 969 C C . ARG A 1 122 ? 5.905 14.271 -11.396 1.00 98.06 122 ARG A C 1
ATOM 971 O O . ARG A 1 122 ? 4.934 13.535 -11.221 1.00 98.06 122 ARG A O 1
ATOM 978 N N . LEU A 1 123 ? 6.831 14.006 -12.317 1.00 96.94 123 LEU A N 1
ATOM 979 C CA . LEU A 1 123 ? 6.824 12.800 -13.144 1.00 96.94 123 LEU A CA 1
ATOM 980 C C . LEU A 1 123 ? 7.097 11.545 -12.308 1.00 96.94 123 LEU A C 1
ATOM 982 O O . LEU A 1 123 ? 6.402 10.546 -12.490 1.00 96.94 123 LEU A O 1
ATOM 986 N N . ALA A 1 124 ? 8.047 11.603 -11.373 1.00 97.50 124 ALA A N 1
ATOM 987 C CA . ALA A 1 124 ? 8.344 10.503 -10.459 1.00 97.50 124 ALA A CA 1
ATOM 988 C C . ALA A 1 124 ? 7.150 10.170 -9.548 1.00 97.50 124 ALA A C 1
ATOM 990 O O . ALA A 1 124 ? 6.790 9.001 -9.413 1.00 97.50 124 ALA A O 1
ATOM 991 N N . GLU A 1 125 ? 6.488 11.185 -8.990 1.00 98.19 125 GLU A N 1
ATOM 992 C CA . GLU A 1 125 ? 5.290 11.026 -8.164 1.00 98.19 125 GLU A CA 1
ATOM 993 C C . GLU A 1 125 ? 4.130 10.407 -8.954 1.00 98.19 125 GLU A C 1
ATOM 995 O O . GLU A 1 125 ? 3.499 9.461 -8.486 1.00 98.19 125 GLU A O 1
ATOM 1000 N N . ASN A 1 126 ? 3.882 10.870 -10.185 1.00 98.06 126 ASN A N 1
ATOM 1001 C CA . ASN A 1 126 ? 2.824 10.309 -11.032 1.00 98.06 126 ASN A CA 1
ATOM 1002 C C . ASN A 1 126 ? 3.141 8.881 -11.498 1.00 98.06 126 ASN A C 1
ATOM 1004 O O . ASN A 1 126 ? 2.234 8.051 -11.588 1.00 98.06 126 ASN A O 1
ATOM 1008 N N . LEU A 1 127 ? 4.414 8.569 -11.766 1.00 96.31 127 LEU A N 1
ATOM 1009 C CA . LEU A 1 127 ? 4.836 7.200 -12.049 1.00 96.31 127 LEU A CA 1
ATOM 1010 C C . LEU A 1 127 ? 4.605 6.303 -10.828 1.00 96.31 127 LEU A C 1
ATOM 1012 O O . LEU A 1 127 ? 4.050 5.215 -10.971 1.00 96.31 127 LEU A O 1
ATOM 1016 N N . TYR A 1 128 ? 4.975 6.762 -9.631 1.00 96.69 128 TYR A N 1
ATOM 1017 C CA . TYR A 1 128 ? 4.721 6.018 -8.401 1.00 96.69 128 TYR A CA 1
ATOM 1018 C C . TYR A 1 128 ? 3.223 5.796 -8.175 1.00 96.69 128 TYR A C 1
ATOM 1020 O O . TYR A 1 128 ? 2.810 4.652 -7.982 1.00 96.69 128 TYR A O 1
ATOM 1028 N N . LEU A 1 129 ? 2.406 6.848 -8.306 1.00 97.56 129 LEU A N 1
ATOM 1029 C CA . LEU A 1 129 ? 0.950 6.766 -8.197 1.00 97.56 129 LEU A CA 1
ATOM 1030 C C . LEU A 1 129 ? 0.376 5.722 -9.160 1.00 97.56 129 LEU A C 1
ATOM 1032 O O . LEU A 1 129 ? -0.417 4.877 -8.744 1.00 97.56 129 LEU A O 1
ATOM 1036 N N . PHE A 1 130 ? 0.793 5.739 -10.429 1.00 97.12 130 PHE A N 1
ATOM 1037 C CA . PHE A 1 130 ? 0.353 4.764 -11.427 1.00 97.12 130 PHE A CA 1
ATOM 1038 C C . PHE A 1 130 ? 0.710 3.327 -11.023 1.00 97.12 130 PHE A C 1
ATOM 1040 O O . PHE A 1 130 ? -0.151 2.444 -11.054 1.00 97.12 130 PHE A O 1
ATOM 1047 N N . LEU A 1 131 ? 1.959 3.091 -10.609 1.00 95.25 131 LEU A N 1
ATOM 1048 C CA . LEU A 1 131 ? 2.441 1.757 -10.253 1.00 95.25 131 LEU A CA 1
ATOM 1049 C C . LEU A 1 131 ? 1.753 1.206 -8.999 1.00 95.25 131 LEU A C 1
ATOM 1051 O O . LEU A 1 131 ? 1.298 0.061 -9.015 1.00 95.25 131 LEU A O 1
ATOM 1055 N N . VAL A 1 132 ? 1.633 2.005 -7.932 1.00 95.50 132 VAL A N 1
ATOM 1056 C CA . VAL A 1 132 ? 0.982 1.559 -6.690 1.00 95.50 132 VAL A CA 1
ATOM 1057 C C . VAL A 1 132 ? -0.518 1.351 -6.889 1.00 95.50 132 VAL A C 1
ATOM 1059 O O . VAL A 1 132 ? -1.052 0.348 -6.418 1.00 95.50 132 VAL A O 1
ATOM 1062 N N . SER A 1 133 ? -1.180 2.217 -7.666 1.00 96.06 133 SER A N 1
ATOM 1063 C CA . SER A 1 133 ? -2.603 2.068 -7.997 1.00 96.06 133 SER A CA 1
ATOM 1064 C C . SER A 1 133 ? -2.859 0.800 -8.805 1.00 96.06 133 SER A C 1
ATOM 1066 O O . SER A 1 133 ? -3.767 0.036 -8.483 1.00 96.06 133 SER A O 1
ATOM 1068 N N . GLY A 1 134 ? -2.038 0.538 -9.828 1.00 95.44 134 GLY A N 1
ATOM 1069 C CA . GLY A 1 134 ? -2.148 -0.667 -10.648 1.00 95.44 134 GLY A CA 1
ATOM 1070 C C . GLY A 1 134 ? -1.914 -1.943 -9.838 1.00 95.44 134 GLY A C 1
ATOM 1071 O O . GLY A 1 134 ? -2.712 -2.875 -9.913 1.00 95.44 134 GLY A O 1
ATOM 1072 N N . ALA A 1 135 ? -0.862 -1.969 -9.016 1.00 94.19 135 ALA A N 1
ATOM 1073 C CA . ALA A 1 135 ? -0.566 -3.095 -8.132 1.00 94.19 135 ALA A CA 1
ATOM 1074 C C . ALA A 1 135 ? -1.716 -3.376 -7.151 1.00 94.19 135 ALA A C 1
ATOM 1076 O O . ALA A 1 135 ? -2.173 -4.516 -7.034 1.00 94.19 135 ALA A O 1
ATOM 1077 N N . PHE A 1 136 ? -2.218 -2.333 -6.485 1.00 94.75 136 PHE A N 1
ATOM 1078 C CA . PHE A 1 136 ? -3.310 -2.443 -5.523 1.00 94.75 136 PHE A CA 1
ATOM 1079 C C . PHE A 1 136 ? -4.605 -2.940 -6.177 1.00 94.75 136 PHE A C 1
ATOM 1081 O O . PHE A 1 136 ? -5.227 -3.875 -5.676 1.00 94.75 136 PHE A O 1
ATOM 1088 N N . ALA A 1 137 ? -4.973 -2.381 -7.334 1.00 94.56 137 ALA A N 1
ATOM 1089 C CA . ALA A 1 137 ? -6.170 -2.781 -8.069 1.00 94.56 137 ALA A CA 1
ATOM 1090 C C . ALA A 1 137 ? -6.126 -4.258 -8.497 1.00 94.56 137 ALA A C 1
ATOM 1092 O O . ALA A 1 137 ? -7.122 -4.969 -8.366 1.00 94.56 137 ALA A O 1
ATOM 1093 N N . ILE A 1 138 ? -4.968 -4.749 -8.955 1.00 95.19 138 ILE A N 1
ATOM 1094 C CA . ILE A 1 138 ? -4.792 -6.169 -9.28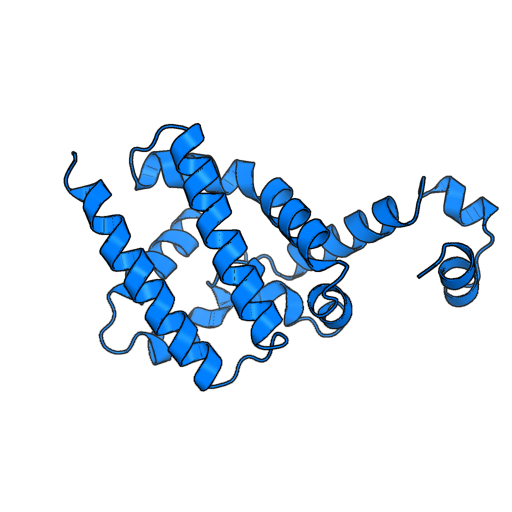9 1.00 95.19 138 ILE A CA 1
ATOM 1095 C C . ILE A 1 138 ? -4.924 -7.041 -8.036 1.00 95.19 138 ILE A C 1
ATOM 1097 O O . ILE A 1 138 ? -5.589 -8.075 -8.078 1.00 95.19 138 ILE A O 1
ATOM 1101 N N . ASN A 1 139 ? -4.358 -6.626 -6.900 1.00 94.25 139 ASN A N 1
ATOM 1102 C CA . ASN A 1 139 ? -4.516 -7.370 -5.651 1.00 94.25 139 ASN A CA 1
ATOM 1103 C C . ASN A 1 139 ? -5.969 -7.440 -5.181 1.00 94.25 139 ASN A C 1
ATOM 1105 O O . ASN A 1 139 ? -6.427 -8.532 -4.840 1.00 94.25 139 ASN A O 1
ATOM 1109 N N . GLN A 1 140 ? -6.712 -6.332 -5.223 1.00 91.94 140 GLN A N 1
ATOM 1110 C CA . GLN A 1 140 ? -8.142 -6.340 -4.909 1.00 91.94 140 GLN A CA 1
ATOM 1111 C C . GLN A 1 140 ? -8.937 -7.223 -5.873 1.00 91.94 140 GLN A C 1
ATOM 1113 O O . GLN A 1 140 ? -9.721 -8.057 -5.420 1.00 91.94 140 GLN A O 1
ATOM 1118 N N . HIS A 1 141 ? -8.684 -7.127 -7.182 1.00 91.94 141 HIS A N 1
ATOM 1119 C CA . HIS A 1 141 ? -9.353 -7.959 -8.187 1.00 91.94 141 HIS A CA 1
ATOM 1120 C C . HIS A 1 141 ? -9.162 -9.463 -7.922 1.00 91.94 141 HIS A C 1
ATOM 1122 O O . HIS A 1 141 ? -10.098 -10.253 -8.052 1.00 91.94 141 HIS A O 1
ATOM 1128 N N . HIS A 1 142 ? -7.965 -9.853 -7.477 1.00 92.00 142 HIS A N 1
ATOM 1129 C CA . HIS A 1 142 ? -7.627 -11.228 -7.101 1.00 92.00 142 HIS A CA 1
ATOM 1130 C C . HIS A 1 142 ? -7.965 -11.578 -5.646 1.00 92.00 142 HIS A C 1
ATOM 1132 O O . HIS A 1 142 ? -7.592 -12.652 -5.167 1.00 92.00 142 HIS A O 1
ATOM 1138 N N . LYS A 1 143 ? -8.672 -10.698 -4.927 1.00 90.94 143 LYS A N 1
ATOM 1139 C CA . LYS A 1 143 ? -9.060 -10.884 -3.520 1.00 90.94 143 LYS A CA 1
ATOM 1140 C C . LYS A 1 143 ? -7.866 -11.223 -2.630 1.00 90.94 143 LYS A C 1
ATOM 1142 O O . LYS A 1 143 ? -7.969 -12.047 -1.726 1.00 90.94 143 LYS A O 1
ATOM 1147 N N . TRP A 1 144 ? -6.716 -10.629 -2.944 1.00 91.75 144 TRP A N 1
ATOM 1148 C CA . TRP A 1 144 ? -5.452 -10.820 -2.238 1.00 91.75 144 TRP A CA 1
ATOM 1149 C C . TRP A 1 144 ? -4.938 -12.268 -2.199 1.00 91.75 144 TRP A C 1
ATOM 1151 O O . TRP A 1 144 ? -4.044 -12.586 -1.419 1.00 91.75 144 TRP A O 1
ATOM 1161 N N . LYS A 1 145 ? -5.443 -13.147 -3.071 1.00 91.88 145 LYS A N 1
ATOM 1162 C CA . LYS A 1 145 ? -4.989 -14.535 -3.184 1.00 91.88 145 LYS A CA 1
ATOM 1163 C C . LYS A 1 145 ? -3.694 -14.620 -4.002 1.00 91.88 145 LYS A C 1
ATOM 1165 O O . LYS A 1 145 ? -3.649 -14.147 -5.134 1.00 91.88 145 LYS A O 1
ATOM 1170 N N . LYS A 1 146 ? -2.656 -15.255 -3.443 1.00 92.19 146 LYS A N 1
ATOM 1171 C CA . LYS A 1 146 ? -1.330 -15.440 -4.071 1.00 92.19 146 LYS A CA 1
ATOM 1172 C C . LYS A 1 146 ? -1.179 -16.829 -4.696 1.00 92.19 146 LYS A C 1
ATOM 1174 O O . LYS A 1 146 ? -0.370 -17.640 -4.252 1.00 92.19 146 LYS A O 1
ATOM 1179 N N . ASP A 1 147 ? -2.021 -17.140 -5.674 1.00 94.38 147 ASP A N 1
ATOM 1180 C CA . ASP A 1 147 ? -1.934 -18.394 -6.427 1.00 94.38 147 ASP A CA 1
ATOM 1181 C C . ASP A 1 147 ? -1.036 -18.273 -7.668 1.00 94.38 147 ASP A C 1
ATOM 1183 O O . ASP A 1 147 ? -0.477 -17.215 -7.964 1.00 94.38 147 ASP A O 1
ATOM 1187 N N . ASP A 1 148 ? -0.853 -19.386 -8.379 1.00 95.06 148 ASP A N 1
ATOM 1188 C CA . ASP A 1 148 ? 0.000 -19.441 -9.569 1.00 95.06 148 ASP A CA 1
ATOM 1189 C C . ASP A 1 148 ? -0.437 -18.451 -10.657 1.00 95.06 148 ASP A C 1
ATOM 1191 O O . ASP A 1 148 ? 0.420 -17.847 -11.306 1.00 95.06 148 ASP A O 1
ATOM 1195 N N . ASP A 1 149 ? -1.746 -18.225 -10.802 1.00 95.50 149 ASP A N 1
ATOM 1196 C CA . ASP A 1 149 ? -2.299 -17.243 -11.736 1.00 95.50 149 ASP A CA 1
ATOM 1197 C C . ASP A 1 149 ? -1.889 -15.820 -11.341 1.00 95.50 149 ASP A C 1
ATOM 1199 O O . ASP A 1 149 ? -1.416 -15.052 -12.184 1.00 95.50 149 ASP A O 1
ATOM 1203 N N . TRP A 1 150 ? -1.987 -15.474 -10.052 1.00 95.44 150 TRP A N 1
ATOM 1204 C CA . TRP A 1 150 ? -1.503 -14.188 -9.554 1.00 95.44 150 TRP A CA 1
ATOM 1205 C C . TRP A 1 150 ? -0.007 -13.998 -9.836 1.00 95.44 150 TRP A C 1
ATOM 1207 O O . TRP A 1 150 ? 0.392 -12.952 -10.353 1.00 95.44 150 TRP A O 1
ATOM 1217 N N . PHE A 1 151 ? 0.829 -15.011 -9.581 1.00 95.38 151 PHE A N 1
ATOM 1218 C CA . PHE A 1 151 ? 2.267 -14.929 -9.868 1.00 95.38 151 PHE A CA 1
ATOM 1219 C C . PHE A 1 151 ? 2.565 -14.769 -11.365 1.00 95.38 151 PHE A C 1
ATOM 1221 O O . PHE A 1 151 ? 3.481 -14.028 -11.732 1.00 95.38 151 PHE A O 1
ATOM 1228 N N . ALA A 1 152 ? 1.802 -15.426 -12.241 1.00 95.00 152 ALA A N 1
ATOM 1229 C CA . ALA A 1 152 ? 1.929 -15.259 -13.687 1.00 95.00 152 ALA A CA 1
ATOM 1230 C C . ALA A 1 152 ? 1.561 -13.831 -14.134 1.00 95.00 152 ALA A C 1
ATOM 1232 O O . ALA A 1 152 ? 2.261 -13.237 -14.961 1.00 95.00 152 ALA A O 1
ATOM 1233 N N . ILE A 1 153 ? 0.511 -13.247 -13.550 1.00 95.81 153 I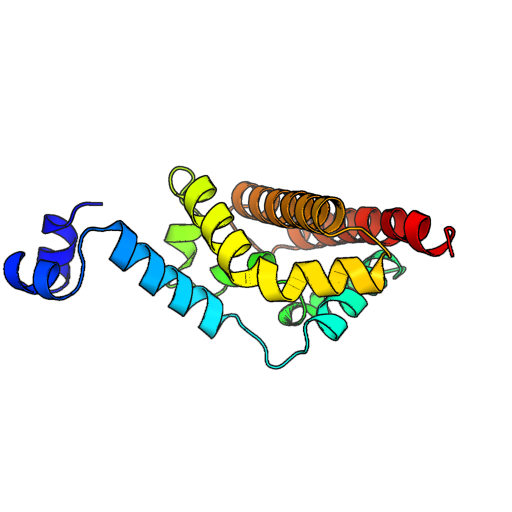LE A N 1
ATOM 1234 C CA . ILE A 1 153 ? 0.089 -11.868 -13.826 1.00 95.81 153 ILE A CA 1
ATOM 1235 C C . ILE A 1 153 ? 1.136 -10.867 -13.337 1.00 95.81 153 ILE A C 1
ATOM 1237 O O . ILE A 1 153 ? 1.527 -9.984 -14.101 1.00 95.81 153 ILE A O 1
ATOM 1241 N N . GLN A 1 154 ? 1.650 -11.020 -12.112 1.00 95.00 154 GLN A N 1
ATOM 1242 C CA . GLN A 1 154 ? 2.711 -10.143 -11.606 1.00 95.00 154 GLN A CA 1
ATOM 1243 C C . GLN A 1 154 ? 3.979 -10.242 -12.458 1.00 95.00 154 GLN A C 1
ATOM 1245 O O . GLN A 1 154 ? 4.566 -9.218 -12.790 1.00 95.00 154 GLN A O 1
ATOM 1250 N N . ALA A 1 155 ? 4.371 -11.445 -12.887 1.00 94.81 155 ALA A N 1
ATOM 1251 C CA . ALA A 1 155 ? 5.499 -11.632 -13.798 1.00 94.81 155 ALA A CA 1
ATOM 1252 C C . ALA A 1 155 ? 5.314 -10.873 -15.121 1.00 94.81 155 ALA A C 1
ATOM 1254 O O . ALA A 1 155 ? 6.238 -10.213 -15.604 1.00 94.81 155 ALA A O 1
ATOM 1255 N N . MET A 1 156 ? 4.111 -10.921 -15.699 1.00 95.62 156 MET A N 1
ATOM 1256 C CA . MET A 1 156 ? 3.777 -10.169 -16.909 1.00 95.62 156 MET A CA 1
ATOM 1257 C C . MET A 1 156 ? 3.833 -8.650 -16.674 1.00 95.62 156 MET A C 1
ATOM 1259 O O . MET A 1 156 ? 4.454 -7.938 -17.466 1.00 95.62 156 MET A O 1
ATOM 1263 N N . LEU A 1 157 ? 3.258 -8.153 -15.575 1.00 95.62 157 LEU A N 1
ATOM 1264 C CA . LEU A 1 157 ? 3.246 -6.723 -15.246 1.00 95.62 157 LEU A CA 1
ATOM 1265 C C . LEU A 1 157 ? 4.649 -6.189 -14.944 1.00 95.62 157 LEU A C 1
ATOM 1267 O O . LEU A 1 157 ? 5.038 -5.151 -15.476 1.00 95.62 157 LEU A O 1
ATOM 1271 N N . LEU A 1 158 ? 5.446 -6.910 -14.152 1.00 93.94 158 LEU A N 1
ATOM 1272 C CA . LEU A 1 158 ? 6.831 -6.534 -13.864 1.00 93.94 158 LEU A CA 1
ATOM 1273 C C . LEU A 1 158 ? 7.700 -6.575 -15.122 1.00 93.94 158 LEU A C 1
ATOM 1275 O O . LEU A 1 158 ? 8.584 -5.737 -15.274 1.00 93.94 158 LEU A O 1
ATOM 1279 N N . ARG A 1 159 ? 7.423 -7.481 -16.069 1.00 93.56 159 ARG A N 1
ATOM 1280 C CA . ARG A 1 159 ? 8.045 -7.452 -17.401 1.00 93.56 159 ARG A CA 1
ATOM 1281 C C . ARG A 1 159 ? 7.677 -6.184 -18.161 1.00 93.56 159 ARG A C 1
ATOM 1283 O O . ARG A 1 159 ? 8.572 -5.520 -18.674 1.00 93.56 159 ARG A O 1
ATOM 1290 N N . PHE A 1 160 ? 6.398 -5.821 -18.210 1.00 93.50 160 PHE A N 1
ATOM 1291 C CA . PHE A 1 160 ? 5.968 -4.573 -18.843 1.00 93.50 160 PHE A CA 1
ATOM 1292 C C . PHE A 1 160 ? 6.666 -3.352 -18.221 1.00 93.50 160 PHE A C 1
ATOM 1294 O O . PHE A 1 160 ? 7.244 -2.545 -18.947 1.00 93.50 160 PHE A O 1
ATOM 1301 N N . ILE A 1 161 ? 6.702 -3.269 -16.888 1.00 92.38 161 ILE A N 1
ATOM 1302 C CA . ILE A 1 161 ? 7.353 -2.184 -16.141 1.00 92.38 161 ILE A CA 1
ATOM 1303 C C . ILE A 1 161 ? 8.865 -2.159 -16.402 1.00 92.38 161 ILE A C 1
ATOM 1305 O O . ILE A 1 161 ? 9.403 -1.119 -16.766 1.00 92.38 161 ILE A O 1
ATOM 1309 N N . GLY A 1 162 ? 9.550 -3.298 -16.267 1.00 90.44 162 GLY A N 1
ATOM 1310 C CA . GLY A 1 162 ? 11.007 -3.387 -16.393 1.00 90.44 162 GLY A CA 1
ATOM 1311 C C . GLY A 1 162 ? 11.533 -3.171 -17.815 1.00 90.44 162 GLY A C 1
ATOM 1312 O O . GLY A 1 162 ? 12.656 -2.706 -17.986 1.00 90.44 162 GLY A O 1
ATOM 1313 N N . TYR A 1 163 ? 10.750 -3.487 -18.852 1.00 89.81 163 TYR A N 1
ATOM 1314 C CA . TYR A 1 163 ? 11.093 -3.102 -20.227 1.00 89.81 163 TYR A CA 1
ATOM 1315 C C . TYR A 1 163 ? 10.699 -1.658 -20.536 1.00 89.81 163 TYR A C 1
ATOM 1317 O O . TYR A 1 163 ? 11.451 -0.976 -21.233 1.00 89.81 163 TYR A O 1
ATOM 1325 N N . GLY A 1 164 ? 9.562 -1.187 -20.015 1.00 89.75 164 GLY A N 1
ATOM 1326 C CA . GLY A 1 164 ? 9.131 0.203 -20.142 1.00 89.75 164 GLY A CA 1
ATOM 1327 C C . GLY A 1 164 ? 10.135 1.173 -19.522 1.00 89.75 164 GLY A C 1
ATOM 1328 O O . GLY A 1 164 ? 10.460 2.181 -20.135 1.00 89.75 164 GLY A O 1
ATOM 1329 N N . SER A 1 165 ? 10.723 0.831 -18.373 1.00 88.69 165 SER A N 1
ATOM 1330 C CA . SER A 1 165 ? 11.695 1.686 -17.685 1.00 88.69 165 SER A CA 1
ATOM 1331 C C . SER A 1 165 ? 12.991 1.915 -18.468 1.00 88.69 165 SER A C 1
ATOM 1333 O O . SER A 1 165 ? 13.658 2.925 -18.263 1.00 88.69 165 SER A O 1
ATOM 1335 N N . ARG A 1 166 ? 13.353 1.021 -19.400 1.00 86.56 166 ARG A N 1
ATOM 1336 C CA . ARG A 1 166 ? 14.568 1.163 -20.224 1.00 86.56 166 ARG A CA 1
ATOM 1337 C C . ARG A 1 166 ? 14.523 2.359 -21.169 1.00 86.56 166 ARG A C 1
ATOM 1339 O O . ARG A 1 166 ? 15.567 2.749 -21.684 1.00 86.56 166 ARG A O 1
ATOM 1346 N N . SER A 1 167 ? 13.347 2.930 -21.445 1.00 82.62 167 SER A N 1
ATOM 1347 C CA . SER A 1 167 ? 13.287 4.179 -22.210 1.00 82.62 167 SER A CA 1
ATOM 1348 C C . SER A 1 167 ? 13.975 5.320 -21.464 1.00 82.62 167 SER A C 1
ATOM 1350 O O . SER A 1 167 ? 14.626 6.133 -22.107 1.00 82.62 167 SER A O 1
ATOM 1352 N N . PHE A 1 168 ? 13.908 5.328 -20.129 1.00 84.25 168 PHE A N 1
ATOM 1353 C CA . PHE A 1 168 ? 14.539 6.348 -19.289 1.00 84.25 168 PHE A CA 1
ATOM 1354 C C . PHE A 1 168 ? 16.063 6.173 -19.186 1.00 84.25 168 PHE A C 1
ATOM 1356 O O . PHE A 1 168 ? 16.784 7.143 -18.988 1.00 84.25 168 PHE A O 1
ATOM 1363 N N . GLU A 1 169 ? 16.580 4.956 -19.393 1.00 70.00 169 GLU A N 1
ATOM 1364 C CA . GLU A 1 169 ? 18.028 4.677 -19.411 1.00 70.00 169 GLU A CA 1
ATOM 1365 C C . GLU A 1 169 ? 18.726 5.221 -20.672 1.00 70.00 169 GLU A C 1
ATOM 1367 O O . GLU A 1 169 ? 19.940 5.382 -20.675 1.00 70.00 169 GLU A O 1
ATOM 1372 N N . LYS A 1 170 ? 17.985 5.481 -21.759 1.00 55.97 170 LYS A N 1
ATOM 1373 C CA . LYS A 1 170 ? 18.543 5.936 -23.049 1.00 55.97 170 LYS A CA 1
ATOM 1374 C C . LYS A 1 170 ? 18.556 7.456 -23.229 1.00 55.97 170 LYS A C 1
ATOM 1376 O O . LYS A 1 170 ? 19.028 7.925 -24.262 1.00 55.97 170 LYS A O 1
ATOM 1381 N N . GLU A 1 171 ? 18.009 8.204 -22.275 1.00 51.94 171 GLU A N 1
ATOM 1382 C CA . GLU A 1 171 ? 17.980 9.675 -22.289 1.00 51.94 171 GLU A CA 1
ATOM 1383 C C . GLU A 1 171 ? 19.152 10.308 -21.509 1.00 51.94 171 GLU A C 1
ATOM 1385 O O . GLU A 1 171 ? 19.199 11.528 -21.350 1.00 51.94 171 GLU A O 1
ATOM 1390 N N . THR A 1 172 ? 20.119 9.490 -21.072 1.00 44.56 172 THR A N 1
ATOM 1391 C CA . THR A 1 172 ? 21.433 9.911 -20.547 1.00 44.56 172 THR A CA 1
ATOM 1392 C C . THR A 1 172 ? 22.552 9.618 -21.540 1.00 44.56 172 THR A C 1
ATOM 1394 O O . THR A 1 172 ? 23.523 10.410 -21.553 1.00 44.56 172 THR A O 1
#

Secondary structure (DSSP, 8-state):
--HHHHHHHTT--HHHHHHH-SSHHHHHHHHHHHHHHHH--S--HHHHHHHHHHHTT-TTHHHHHHHTGGGS-HHHHGGGSHHHHHHHT-TTTHHHHHHHHHHHHHHHHHHHHHHHH---HHHHHHHHHHHHHHHHHHHHHTTT---HHHHHHHHHHHHHHHHHTHHHHT--

Foldseek 3Di:
DALVVVCVVVVHDSVVVVVQDVGVVSVVLVVLVVLLVVLDDPDAPLVLVVLLLVLLVDPCSLVSCVVVVSSHPSLLCSLVPVVCLVQLLDPVCLVVSLVSSLVVCLVRQQVSCCVLLVDDSVVSSVVSSVVSNVSSVLCNVVSVDDDSVSSVVSSVVSNVVSVVSVVSVVVD

Sequence (172 aa):
MTVTAICKQADITRATFYLHYVDIYAVLDEVLTEALEISENEVAPETMLAMVLQAGQKADSTAFIKENYAMLPICQRVADHGQYQALFADEDLGPYILQYIFSHQKDSVVPLFQKQFHLDERLAENLYLFLVSGAFAINQHHKWKKDDDWFAIQAMLLRFIGYGSRSFEKET

pLDDT: mean 92.13, std 6.96, range [44.56, 98.25]